Protein AF-A0A2U1S1Q1-F1 (afdb_monomer_lite)

pLDDT: mean 87.3, std 14.51, range [40.16, 97.81]

Sequence (96 aa):
MAEHELRDNPLDLDIGQYVGDFNERIIGAYAAGTGEQSLPADVGVARSLIPPGTGALRDFSYIAPEIPQFDRNRCVGCMSCVTECPDTAILGKAIP

Foldseek 3Di:
DDDPDPPPPLPDDPPVVVQVCCLCPQVVCVVVVNNVPPPDPDSCVVVVDDDPPSCVSDDPVVVDPDDDDDDPVPDPPPCPVCVVDPSSPDDDDDDD

Radius of gyration: 20.29 Å; chains: 1; bounding box: 40×25×66 Å

Secondary structure (DSSP, 8-state):
--SSSS---TT---HHHHHHHIIIIIHHHHHTT-HHHH----HHHHHT---TTGGGG---GGG-S------TTT--S--HHHHT-TTS-S------

Structure (mmCIF, N/CA/C/O backbone):
data_AF-A0A2U1S1Q1-F1
#
_entry.id   AF-A0A2U1S1Q1-F1
#
loop_
_atom_site.group_PDB
_atom_site.id
_atom_site.type_symbol
_atom_site.label_atom_id
_atom_site.label_alt_id
_atom_site.label_comp_id
_atom_site.label_asym_id
_atom_site.label_entity_id
_atom_site.label_seq_id
_atom_site.pdbx_PDB_ins_code
_atom_site.Cartn_x
_atom_site.Cartn_y
_atom_site.Cartn_z
_atom_site.occupancy
_atom_site.B_iso_or_equiv
_atom_site.auth_seq_id
_atom_site.auth_comp_id
_atom_site.auth_asym_id
_atom_site.auth_atom_id
_atom_site.pdbx_PDB_model_num
ATOM 1 N N . MET A 1 1 ? 13.032 -11.796 -39.893 1.00 41.06 1 MET A N 1
ATOM 2 C CA . MET A 1 1 ? 12.872 -10.434 -40.454 1.00 41.06 1 MET A CA 1
ATOM 3 C C . MET A 1 1 ? 11.428 -10.381 -40.917 1.00 41.06 1 MET A C 1
ATOM 5 O O . MET A 1 1 ? 11.092 -11.233 -41.726 1.00 41.06 1 MET A O 1
ATOM 9 N N . ALA A 1 2 ? 10.589 -9.509 -40.351 1.00 45.31 2 ALA A N 1
ATOM 10 C CA . ALA A 1 2 ? 9.234 -9.833 -39.856 1.00 45.31 2 ALA A CA 1
ATOM 11 C C . ALA A 1 2 ? 9.392 -10.671 -38.578 1.00 45.31 2 ALA A C 1
ATOM 13 O O . ALA A 1 2 ? 10.125 -11.655 -38.613 1.00 45.31 2 ALA A O 1
ATOM 14 N N . GLU A 1 3 ? 8.968 -10.248 -37.381 1.00 40.16 3 GLU A N 1
ATOM 15 C CA . GLU A 1 3 ? 7.576 -9.947 -36.994 1.00 40.16 3 GLU A CA 1
ATOM 16 C C . GLU A 1 3 ? 7.479 -8.865 -35.876 1.00 40.16 3 GLU A C 1
ATOM 18 O O . GLU A 1 3 ? 6.436 -8.701 -35.251 1.00 40.16 3 GLU A O 1
ATOM 23 N N . HIS A 1 4 ? 8.561 -8.124 -35.594 1.00 45.34 4 HIS A N 1
ATOM 24 C CA . HIS A 1 4 ? 8.668 -7.181 -34.462 1.00 45.34 4 HIS A CA 1
ATOM 25 C C . HIS A 1 4 ? 8.480 -5.707 -34.875 1.00 45.34 4 HIS A C 1
ATOM 27 O O . HIS A 1 4 ? 9.264 -4.853 -34.493 1.00 45.34 4 HIS A O 1
ATOM 33 N N . GLU A 1 5 ? 7.494 -5.392 -35.714 1.00 40.56 5 GLU A N 1
ATOM 34 C CA . GLU A 1 5 ? 7.259 -4.003 -36.174 1.00 40.56 5 GLU A CA 1
ATOM 35 C C . GLU A 1 5 ? 5.787 -3.565 -36.053 1.00 40.56 5 GLU A C 1
ATOM 37 O O . GLU A 1 5 ? 5.341 -2.644 -36.727 1.00 40.56 5 GLU A O 1
ATOM 42 N N . LEU A 1 6 ? 5.001 -4.209 -35.180 1.00 48.31 6 LEU A N 1
ATOM 43 C CA . LEU A 1 6 ? 3.557 -3.942 -35.045 1.00 48.31 6 LEU A CA 1
ATOM 44 C C . LEU A 1 6 ? 3.072 -3.747 -33.595 1.00 48.31 6 LEU A C 1
ATOM 46 O O . LEU A 1 6 ? 1.933 -4.078 -33.278 1.00 48.31 6 LEU A O 1
ATOM 50 N N . ARG A 1 7 ? 3.902 -3.180 -32.707 1.00 49.78 7 ARG A N 1
ATOM 51 C CA . ARG A 1 7 ? 3.456 -2.730 -31.366 1.00 49.78 7 ARG A CA 1
ATOM 52 C C . ARG A 1 7 ? 3.846 -1.296 -30.985 1.00 49.78 7 ARG A C 1
ATOM 54 O O . ARG A 1 7 ? 3.487 -0.848 -29.905 1.00 49.78 7 ARG A O 1
ATOM 61 N N . ASP A 1 8 ? 4.495 -0.542 -31.868 1.00 54.31 8 ASP A N 1
ATOM 62 C CA . ASP A 1 8 ? 5.016 0.791 -31.534 1.00 54.31 8 ASP A CA 1
ATOM 63 C C . ASP A 1 8 ? 4.024 1.918 -31.846 1.00 54.31 8 ASP A C 1
ATOM 65 O O . ASP A 1 8 ? 4.365 2.920 -32.477 1.00 54.31 8 ASP A O 1
ATOM 69 N N . ASN A 1 9 ? 2.775 1.790 -31.388 1.00 59.66 9 ASN A N 1
ATOM 70 C CA . ASN A 1 9 ? 2.012 2.997 -31.106 1.00 59.66 9 ASN A CA 1
ATOM 71 C C . ASN A 1 9 ? 2.390 3.431 -29.685 1.00 59.66 9 ASN A C 1
ATOM 73 O O . ASN A 1 9 ? 2.004 2.753 -28.735 1.00 59.66 9 ASN A O 1
ATOM 77 N N . PRO A 1 10 ? 3.081 4.568 -29.489 1.00 55.69 10 PRO A N 1
ATOM 78 C CA . PRO A 1 10 ? 3.384 5.069 -28.153 1.00 55.69 10 PRO A CA 1
ATOM 79 C C . PRO A 1 10 ? 2.129 5.285 -27.285 1.00 55.69 10 PRO A C 1
ATOM 81 O O . PRO A 1 10 ? 2.262 5.485 -26.079 1.00 55.69 10 PRO A O 1
ATOM 84 N N . LEU A 1 11 ? 0.925 5.270 -27.858 1.00 64.69 11 LEU A N 1
ATOM 85 C CA . LEU A 1 11 ? -0.343 5.400 -27.143 1.00 64.69 11 LEU A CA 1
ATOM 86 C C . LEU A 1 11 ? -0.962 4.063 -26.701 1.00 64.69 11 LEU A C 1
ATOM 88 O O . LEU A 1 11 ? -1.926 4.097 -25.941 1.00 64.69 11 LEU A O 1
ATOM 92 N N . ASP A 1 12 ? -0.441 2.916 -27.145 1.00 73.00 12 ASP A N 1
ATOM 93 C CA . ASP A 1 12 ? -1.004 1.600 -26.821 1.00 73.00 12 ASP A CA 1
ATOM 94 C C . ASP A 1 12 ? -0.238 0.973 -25.646 1.00 73.00 12 ASP A C 1
ATOM 96 O O . ASP A 1 12 ? 0.788 0.313 -25.804 1.00 73.00 12 ASP A O 1
ATOM 100 N N . LEU A 1 13 ? -0.691 1.286 -24.429 1.00 76.19 13 LEU A N 1
ATOM 101 C CA . LEU A 1 13 ? -0.107 0.791 -23.184 1.00 76.19 13 LEU A CA 1
ATOM 102 C C . LEU A 1 13 ? -0.916 -0.407 -22.677 1.00 76.19 13 LEU A C 1
ATOM 104 O O . LEU A 1 13 ? -2.038 -0.236 -22.197 1.00 76.19 13 LEU A O 1
ATOM 108 N N . ASP A 1 14 ? -0.324 -1.602 -22.695 1.00 88.19 14 ASP A N 1
ATOM 109 C CA . ASP A 1 14 ? -0.857 -2.725 -21.922 1.00 88.19 14 ASP A CA 1
ATOM 110 C C . ASP A 1 14 ? -0.663 -2.432 -20.429 1.00 88.19 14 ASP A C 1
ATOM 112 O O . ASP A 1 14 ? 0.438 -2.535 -19.882 1.00 88.19 14 ASP A O 1
ATOM 116 N N . ILE A 1 15 ? -1.753 -2.035 -19.771 1.00 87.69 15 ILE A N 1
ATOM 117 C CA . ILE A 1 15 ? -1.753 -1.648 -18.358 1.00 87.69 15 ILE A CA 1
ATOM 118 C C . ILE A 1 15 ? -1.304 -2.815 -17.475 1.00 87.69 15 ILE A C 1
ATOM 120 O O . ILE A 1 15 ? -0.539 -2.602 -16.538 1.00 87.69 15 ILE A O 1
ATOM 124 N N . GLY A 1 16 ? -1.757 -4.040 -17.752 1.00 90.75 16 GLY A N 1
ATOM 125 C CA . GLY A 1 16 ? -1.438 -5.201 -16.922 1.00 90.75 16 GLY A CA 1
ATOM 126 C C . GLY A 1 16 ? 0.041 -5.558 -17.011 1.00 90.75 16 GLY A C 1
ATOM 127 O O . GLY A 1 16 ? 0.700 -5.730 -15.983 1.00 90.75 16 GLY A O 1
ATOM 128 N N . GLN A 1 17 ? 0.573 -5.592 -18.235 1.00 91.00 17 GLN A N 1
ATOM 129 C CA . GLN A 1 17 ? 1.996 -5.824 -18.471 1.00 91.00 17 GLN A CA 1
ATOM 130 C C . GLN A 1 17 ? 2.854 -4.716 -17.847 1.00 91.00 17 GLN A C 1
ATOM 132 O O . GLN A 1 17 ? 3.841 -5.016 -17.177 1.00 91.00 17 GLN A O 1
ATOM 137 N N . TYR A 1 18 ? 2.469 -3.449 -18.023 1.00 90.88 18 TYR A N 1
ATOM 138 C CA . TYR A 1 18 ? 3.212 -2.312 -17.483 1.00 90.88 18 TYR A CA 1
ATOM 139 C C . TYR A 1 18 ? 3.239 -2.302 -15.952 1.00 90.88 18 TYR A C 1
ATOM 141 O O . TYR A 1 18 ? 4.290 -2.085 -15.358 1.00 90.88 18 TYR A O 1
ATOM 149 N N . VAL A 1 19 ? 2.103 -2.569 -15.299 1.00 93.25 19 VAL A N 1
ATOM 150 C CA . VAL A 1 19 ? 2.027 -2.667 -13.832 1.00 93.25 19 VAL A CA 1
ATOM 151 C C . VAL A 1 19 ? 2.927 -3.793 -13.320 1.00 93.25 19 VAL A C 1
ATOM 153 O O . VAL A 1 19 ? 3.639 -3.596 -12.337 1.00 93.25 19 VAL A O 1
ATOM 156 N N . GLY A 1 20 ? 2.915 -4.954 -13.983 1.00 94.31 20 GLY A N 1
ATOM 157 C CA . GLY A 1 20 ? 3.775 -6.086 -13.634 1.00 94.31 20 GLY A CA 1
ATOM 158 C C . GLY A 1 20 ? 5.261 -5.742 -13.735 1.00 94.31 20 GLY A C 1
ATOM 159 O O . GLY A 1 20 ? 5.987 -5.884 -12.752 1.00 94.31 20 GLY A O 1
ATOM 160 N N . ASP A 1 21 ? 5.688 -5.215 -14.885 1.00 93.44 21 ASP A N 1
ATOM 161 C CA . ASP A 1 21 ? 7.072 -4.781 -15.111 1.00 93.44 21 ASP A CA 1
ATOM 162 C C . ASP A 1 21 ? 7.503 -3.689 -14.119 1.00 93.44 21 ASP A C 1
ATOM 164 O O . ASP A 1 21 ? 8.567 -3.794 -13.512 1.00 93.44 21 ASP A O 1
ATOM 168 N N . PHE A 1 22 ? 6.666 -2.675 -13.878 1.00 94.38 22 PHE A N 1
ATOM 169 C CA . PHE A 1 22 ? 6.972 -1.613 -12.918 1.00 94.38 22 PHE A CA 1
ATOM 170 C C . PHE A 1 22 ? 7.188 -2.174 -11.505 1.00 94.38 22 PHE A C 1
ATOM 172 O O . PHE A 1 22 ? 8.150 -1.814 -10.821 1.00 94.38 22 PHE A O 1
ATOM 179 N N . ASN A 1 23 ? 6.304 -3.069 -11.064 1.00 95.62 23 ASN A N 1
ATOM 180 C CA . ASN A 1 23 ? 6.364 -3.659 -9.731 1.00 95.62 23 ASN A CA 1
ATOM 181 C C . ASN A 1 23 ? 7.596 -4.547 -9.527 1.00 95.62 23 ASN A C 1
ATOM 183 O O . ASN A 1 23 ? 8.162 -4.556 -8.438 1.00 95.62 23 ASN A O 1
ATOM 187 N N . GLU A 1 24 ? 8.019 -5.286 -10.548 1.00 95.44 24 GLU A N 1
ATOM 188 C CA . GLU A 1 24 ? 9.171 -6.180 -10.440 1.00 95.44 24 GLU A CA 1
ATOM 189 C C . GLU A 1 24 ? 10.491 -5.437 -10.672 1.00 95.44 24 GLU A C 1
ATOM 191 O O . GLU A 1 24 ? 11.370 -5.428 -9.809 1.00 95.44 24 GLU A O 1
ATOM 196 N N . ARG A 1 25 ? 10.623 -4.765 -11.818 1.00 94.94 25 ARG A N 1
ATOM 197 C CA . ARG A 1 25 ? 11.878 -4.149 -12.259 1.00 94.94 25 ARG A CA 1
ATOM 198 C C . ARG A 1 25 ? 12.169 -2.847 -11.525 1.00 94.94 25 ARG A C 1
ATOM 200 O O . ARG A 1 25 ? 13.269 -2.679 -11.003 1.00 94.94 25 ARG A O 1
ATOM 207 N N . ILE A 1 26 ? 11.207 -1.921 -11.485 1.00 95.00 26 ILE A N 1
ATOM 208 C CA . ILE A 1 26 ? 11.435 -0.575 -10.934 1.00 95.00 26 ILE A CA 1
ATOM 209 C C . ILE A 1 26 ? 11.476 -0.627 -9.407 1.00 95.00 26 ILE A C 1
ATOM 211 O O . ILE A 1 26 ? 12.473 -0.225 -8.806 1.00 95.00 26 ILE A O 1
ATOM 215 N N . ILE A 1 27 ? 10.427 -1.150 -8.762 1.00 95.44 27 ILE A N 1
ATOM 216 C CA . ILE A 1 27 ? 10.384 -1.223 -7.290 1.00 95.44 27 ILE A CA 1
ATOM 217 C C . ILE A 1 27 ? 11.482 -2.148 -6.759 1.00 95.44 27 ILE A C 1
ATOM 219 O O . ILE A 1 27 ? 12.145 -1.786 -5.787 1.00 95.44 27 ILE A O 1
ATOM 223 N N . GLY A 1 28 ? 11.731 -3.287 -7.415 1.00 95.06 28 GLY A N 1
ATOM 224 C CA . GLY A 1 28 ? 12.799 -4.211 -7.033 1.00 95.06 28 GLY A CA 1
ATOM 225 C C . GLY A 1 28 ? 14.186 -3.562 -7.046 1.00 95.06 28 GLY A C 1
ATOM 226 O O . GLY A 1 28 ? 14.933 -3.702 -6.079 1.00 95.06 28 GLY A O 1
ATOM 227 N N . ALA A 1 29 ? 14.516 -2.785 -8.084 1.00 95.75 29 ALA A N 1
ATOM 228 C CA . ALA A 1 29 ? 15.804 -2.092 -8.162 1.00 95.75 29 ALA A CA 1
ATOM 229 C C . ALA A 1 29 ? 15.966 -1.012 -7.077 1.00 95.75 29 ALA A C 1
ATOM 231 O O . ALA A 1 29 ? 17.040 -0.889 -6.484 1.00 95.75 29 ALA A O 1
ATOM 232 N N . TYR A 1 30 ? 14.908 -0.258 -6.757 1.00 93.56 30 TYR A N 1
ATOM 233 C CA . TYR A 1 30 ? 14.949 0.700 -5.645 1.00 93.56 30 TYR A CA 1
ATOM 234 C C . TYR A 1 30 ? 15.066 0.010 -4.283 1.00 93.56 30 TYR A C 1
ATOM 236 O O . TYR A 1 30 ? 15.833 0.470 -3.440 1.00 93.56 30 TYR A O 1
ATOM 244 N N . ALA A 1 31 ? 14.360 -1.103 -4.073 1.00 93.00 31 ALA A N 1
ATOM 245 C CA . ALA A 1 31 ? 14.467 -1.893 -2.848 1.00 93.00 31 ALA A CA 1
ATOM 246 C C . ALA A 1 31 ? 15.876 -2.488 -2.664 1.00 93.00 31 ALA A C 1
ATOM 248 O O . ALA A 1 31 ? 16.377 -2.546 -1.544 1.00 93.00 31 ALA A O 1
ATOM 249 N N . ALA A 1 32 ? 16.534 -2.878 -3.759 1.00 94.25 32 ALA A N 1
ATOM 250 C CA . ALA A 1 32 ? 17.912 -3.366 -3.759 1.00 94.25 32 ALA A CA 1
ATOM 251 C C . ALA A 1 32 ? 18.975 -2.251 -3.677 1.00 94.25 32 ALA A C 1
ATOM 253 O O . ALA A 1 32 ? 20.158 -2.555 -3.532 1.00 94.25 32 ALA A O 1
ATOM 254 N N . GLY A 1 33 ? 18.583 -0.976 -3.788 1.00 94.12 33 GLY A N 1
ATOM 255 C CA . GLY A 1 33 ? 19.518 0.152 -3.821 1.00 94.12 33 GLY A CA 1
ATOM 256 C C . GLY A 1 33 ? 20.387 0.202 -5.083 1.00 94.12 33 GLY A C 1
ATOM 257 O O . GLY A 1 33 ? 21.515 0.675 -5.021 1.00 94.12 33 GLY A O 1
ATOM 258 N N . THR A 1 34 ? 19.895 -0.325 -6.209 1.00 96.88 34 THR A N 1
ATOM 259 C CA . THR A 1 34 ? 20.612 -0.362 -7.499 1.00 96.88 34 THR A CA 1
ATOM 260 C C . THR A 1 34 ? 19.916 0.451 -8.591 1.00 96.88 34 THR A C 1
ATOM 262 O O . THR A 1 34 ? 20.338 0.414 -9.751 1.00 96.88 34 THR A O 1
ATOM 265 N N . GLY A 1 35 ? 18.830 1.154 -8.260 1.00 94.31 35 GLY A N 1
ATOM 266 C CA . GLY A 1 35 ? 17.963 1.833 -9.224 1.00 94.31 35 GLY A CA 1
ATOM 267 C C . GLY A 1 35 ? 18.709 2.803 -10.141 1.00 94.31 35 GLY A C 1
ATOM 268 O O . GLY A 1 35 ? 18.520 2.785 -11.351 1.00 94.31 35 GLY A O 1
ATOM 269 N N . GLU A 1 36 ? 19.620 3.592 -9.589 1.00 92.31 36 GLU A N 1
ATOM 270 C CA . GLU A 1 36 ? 20.408 4.592 -10.307 1.00 92.31 36 GLU A CA 1
ATOM 271 C C . GLU A 1 36 ? 21.453 3.997 -11.262 1.00 92.31 36 GLU A C 1
ATOM 273 O O . GLU A 1 36 ? 21.843 4.648 -12.228 1.00 92.31 36 GLU A O 1
ATOM 278 N N . GLN A 1 37 ? 21.901 2.768 -11.005 1.00 94.6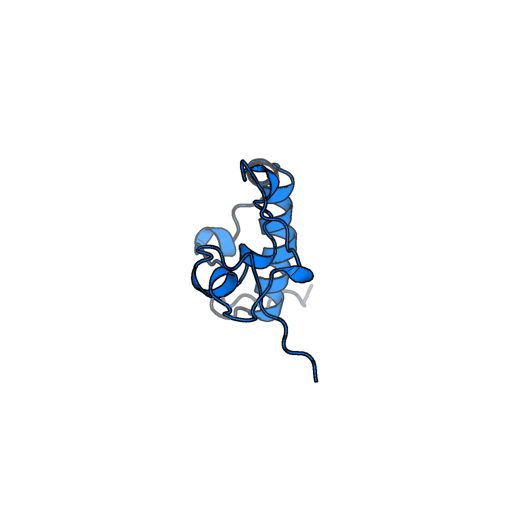2 37 GLN A N 1
ATOM 279 C CA . GLN A 1 37 ? 22.910 2.077 -11.814 1.00 94.62 37 GLN A CA 1
ATOM 280 C C . GLN A 1 37 ? 22.279 1.146 -12.854 1.00 94.62 37 GLN A C 1
ATOM 282 O O . GLN A 1 37 ? 22.856 0.926 -13.917 1.00 94.62 37 GLN A O 1
ATOM 287 N N . SER A 1 38 ? 21.123 0.562 -12.529 1.00 93.50 38 SER A N 1
ATOM 288 C CA . SER A 1 38 ? 20.533 -0.547 -13.285 1.00 93.50 38 SER A CA 1
ATOM 289 C C . SER A 1 38 ? 19.311 -0.168 -14.120 1.00 93.50 38 SER A C 1
ATOM 291 O O . SER A 1 38 ? 19.021 -0.864 -15.095 1.00 93.50 38 SER A O 1
ATOM 293 N N . LEU A 1 39 ? 18.593 0.911 -13.782 1.00 94.62 39 LEU A N 1
ATOM 294 C CA . LEU A 1 39 ? 17.382 1.287 -14.511 1.00 94.62 39 LEU A CA 1
ATOM 295 C C . LEU A 1 39 ? 17.708 2.144 -15.746 1.00 94.62 39 LEU A C 1
ATOM 297 O O . LEU A 1 39 ? 18.397 3.159 -15.628 1.00 94.62 39 LEU A O 1
ATOM 301 N N . PRO A 1 40 ? 17.204 1.774 -16.939 1.00 91.56 40 PRO A N 1
ATOM 302 C CA . PRO A 1 40 ? 17.426 2.542 -18.156 1.00 91.56 40 PRO A CA 1
ATOM 303 C C . PRO A 1 40 ? 16.537 3.791 -18.216 1.00 91.56 40 PRO A C 1
ATOM 305 O O . PRO A 1 40 ? 15.458 3.848 -17.627 1.00 91.56 40 PRO A O 1
ATOM 308 N N . ALA A 1 41 ? 16.948 4.766 -19.027 1.00 90.06 41 ALA A N 1
ATOM 309 C CA . ALA A 1 41 ? 16.069 5.845 -19.467 1.00 90.06 41 ALA A CA 1
ATOM 310 C C . ALA A 1 41 ? 15.088 5.309 -20.529 1.00 90.06 41 ALA A C 1
ATOM 312 O O . ALA A 1 41 ? 15.383 5.331 -21.724 1.00 90.06 41 ALA A O 1
ATOM 313 N N . ASP A 1 42 ? 13.948 4.779 -20.085 1.00 86.06 42 ASP A N 1
ATOM 314 C CA . ASP A 1 42 ? 12.916 4.184 -20.940 1.00 86.06 42 ASP A CA 1
ATOM 315 C C . ASP A 1 42 ? 11.682 5.093 -21.123 1.00 86.06 42 ASP A C 1
ATOM 317 O O . ASP A 1 42 ? 11.586 6.199 -20.581 1.00 86.06 42 ASP A O 1
ATOM 321 N N . VAL A 1 43 ? 10.713 4.630 -21.918 1.00 82.44 43 VAL A N 1
ATOM 322 C CA . VAL A 1 43 ? 9.458 5.357 -22.179 1.00 82.44 43 VAL A CA 1
ATOM 323 C C . VAL A 1 43 ? 8.592 5.544 -20.928 1.00 82.44 43 VAL A C 1
ATOM 325 O O . VAL A 1 43 ? 7.801 6.487 -20.880 1.00 82.44 43 VAL A O 1
ATOM 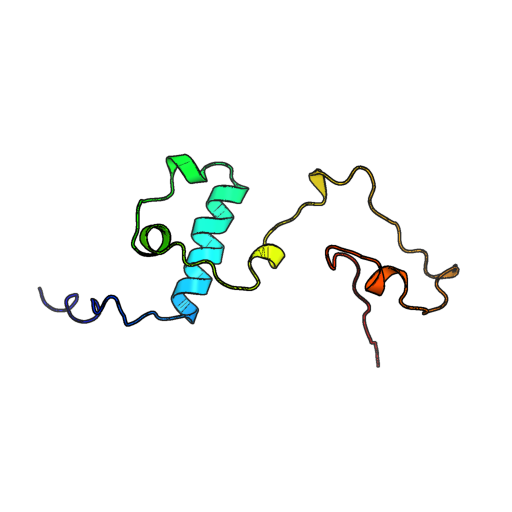328 N N . GLY A 1 44 ? 8.727 4.673 -19.924 1.00 83.19 44 GLY A N 1
ATOM 329 C CA . GLY A 1 44 ? 8.018 4.781 -18.652 1.00 83.19 44 GLY A CA 1
ATOM 330 C C . GLY A 1 44 ? 8.571 5.934 -17.821 1.00 83.19 44 GLY A C 1
ATOM 331 O O . GLY A 1 44 ? 7.809 6.809 -17.401 1.00 83.19 44 GLY A O 1
ATOM 332 N N . VAL A 1 45 ? 9.899 5.987 -17.677 1.00 86.50 45 VAL A N 1
ATOM 333 C CA . VAL A 1 45 ? 10.620 7.091 -17.022 1.00 86.50 45 VAL A CA 1
ATOM 334 C C . VAL A 1 45 ? 10.368 8.412 -17.749 1.00 86.50 45 VAL A C 1
ATOM 336 O O . VAL A 1 45 ? 10.060 9.411 -17.105 1.00 86.50 45 VAL A O 1
ATOM 339 N N . ALA A 1 46 ? 10.412 8.421 -19.086 1.00 88.75 46 ALA A N 1
ATOM 340 C CA . ALA A 1 46 ? 10.181 9.625 -19.889 1.00 88.75 46 ALA A CA 1
ATOM 341 C C . ALA A 1 46 ? 8.790 10.256 -19.686 1.00 88.75 46 ALA A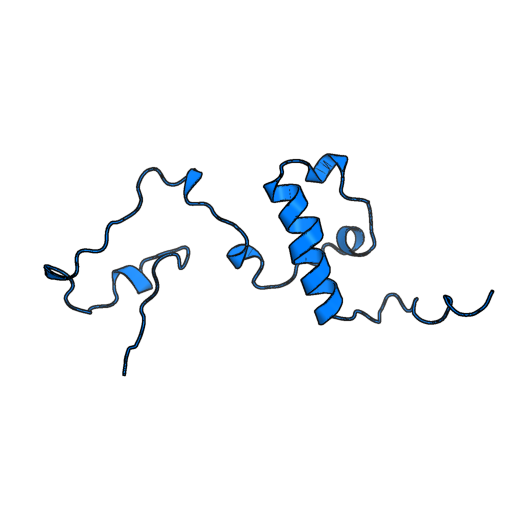 C 1
ATOM 343 O O . ALA A 1 46 ? 8.608 11.445 -19.944 1.00 88.75 46 ALA A O 1
ATOM 344 N N . ARG A 1 47 ? 7.801 9.472 -19.241 1.00 86.56 47 ARG A N 1
ATOM 345 C CA . ARG A 1 47 ? 6.424 9.932 -18.997 1.00 86.56 47 ARG A CA 1
ATOM 346 C C . ARG A 1 47 ? 6.092 10.124 -17.525 1.00 86.56 47 ARG A C 1
ATOM 348 O O . ARG A 1 47 ? 4.998 10.596 -17.225 1.00 86.56 47 ARG A O 1
ATOM 355 N N . SER A 1 48 ? 6.990 9.734 -16.623 1.00 88.69 48 SER A N 1
ATOM 356 C CA . SER A 1 48 ? 6.736 9.716 -15.180 1.00 88.69 48 SER A CA 1
ATOM 357 C C . SER A 1 48 ? 5.455 8.955 -14.811 1.00 88.69 48 SER A C 1
ATOM 359 O O . SER A 1 48 ? 4.710 9.369 -13.921 1.00 88.69 48 SER A O 1
ATOM 361 N N . LEU A 1 49 ? 5.166 7.855 -15.516 1.00 87.31 49 LEU A N 1
ATOM 362 C CA . LEU A 1 49 ? 4.012 7.014 -15.207 1.00 87.31 49 LEU A CA 1
ATOM 363 C C . LEU A 1 49 ? 4.323 6.164 -13.973 1.00 87.31 49 LEU A C 1
ATOM 365 O O . LEU A 1 49 ? 5.329 5.463 -13.924 1.00 87.31 49 LEU A O 1
ATOM 369 N N . ILE A 1 50 ? 3.452 6.238 -12.969 1.00 92.19 50 ILE A N 1
ATOM 370 C CA . ILE A 1 50 ? 3.555 5.446 -11.743 1.00 92.19 50 ILE A CA 1
ATOM 371 C C . ILE A 1 50 ? 2.209 4.750 -11.537 1.00 92.19 50 ILE A C 1
ATOM 373 O O . ILE A 1 50 ? 1.191 5.436 -11.393 1.00 92.19 50 ILE A O 1
ATOM 377 N N . PRO A 1 51 ? 2.169 3.409 -11.524 1.00 92.56 51 PRO A N 1
ATOM 378 C CA . PRO A 1 51 ? 0.948 2.680 -11.227 1.00 92.56 51 PRO A CA 1
ATOM 379 C C . PRO A 1 51 ? 0.390 2.989 -9.828 1.00 92.56 51 PRO A C 1
ATOM 381 O O . PRO A 1 51 ? 1.156 3.221 -8.885 1.00 92.56 51 PRO A O 1
ATOM 384 N N . PRO A 1 52 ? -0.940 2.945 -9.645 1.00 92.62 52 PRO A N 1
ATOM 385 C CA . PRO A 1 52 ? -1.533 2.997 -8.314 1.00 92.62 52 PRO A CA 1
ATOM 386 C C . PRO A 1 52 ? -1.170 1.742 -7.503 1.00 92.62 52 PRO A C 1
ATOM 388 O O . PRO A 1 52 ? -0.896 0.680 -8.057 1.00 92.62 52 PRO A O 1
ATOM 391 N N . GLY A 1 53 ? -1.201 1.848 -6.172 1.00 92.38 53 GLY A N 1
ATOM 392 C CA . GLY A 1 53 ? -1.031 0.697 -5.272 1.00 92.38 53 GLY A CA 1
ATOM 393 C C . GLY A 1 53 ? 0.409 0.205 -5.081 1.00 92.38 53 GLY A C 1
ATOM 394 O O . GLY A 1 53 ? 0.629 -0.726 -4.312 1.00 92.38 53 GLY A O 1
ATOM 395 N N . THR A 1 54 ? 1.402 0.853 -5.692 1.00 93.69 54 THR A N 1
ATOM 396 C CA . THR A 1 54 ? 2.834 0.511 -5.552 1.00 93.69 54 THR A CA 1
ATOM 397 C C . THR A 1 54 ? 3.345 0.571 -4.107 1.00 93.69 54 THR A C 1
ATOM 399 O O . THR A 1 54 ? 4.317 -0.101 -3.768 1.00 93.69 54 THR A O 1
ATOM 402 N N . GLY A 1 55 ? 2.665 1.312 -3.222 1.00 92.38 55 GLY A N 1
ATOM 403 C CA . GLY A 1 55 ? 2.949 1.337 -1.783 1.00 92.38 55 GLY A CA 1
ATOM 404 C C . GLY A 1 55 ? 2.835 -0.030 -1.098 1.00 92.38 55 GLY A C 1
ATOM 405 O O . GLY A 1 55 ? 3.547 -0.267 -0.131 1.00 92.38 55 GLY A O 1
ATOM 406 N N . ALA A 1 56 ? 2.030 -0.957 -1.630 1.00 92.19 56 ALA A N 1
ATOM 407 C CA . ALA A 1 56 ? 1.884 -2.307 -1.077 1.00 92.19 56 ALA A CA 1
ATOM 408 C C . ALA A 1 56 ? 3.161 -3.163 -1.180 1.00 92.19 56 ALA A C 1
ATOM 410 O O . ALA A 1 56 ? 3.283 -4.167 -0.484 1.00 92.19 56 ALA A O 1
ATOM 411 N N . LEU A 1 57 ? 4.101 -2.782 -2.050 1.00 93.88 57 LEU A N 1
ATOM 412 C CA . LEU A 1 57 ? 5.372 -3.483 -2.265 1.00 93.88 57 LEU A CA 1
ATOM 413 C C . LEU A 1 57 ? 6.536 -2.840 -1.502 1.00 93.88 57 LEU A C 1
ATOM 415 O O . LEU A 1 57 ? 7.693 -3.199 -1.710 1.00 93.88 57 LEU A O 1
ATOM 419 N N . ARG A 1 58 ? 6.244 -1.862 -0.642 1.00 90.69 58 ARG A N 1
ATOM 420 C CA . ARG A 1 58 ? 7.237 -1.111 0.123 1.00 90.69 58 ARG A CA 1
ATOM 421 C C . ARG A 1 58 ? 7.019 -1.382 1.600 1.00 90.69 58 ARG A C 1
ATOM 423 O O . ARG A 1 58 ? 5.911 -1.229 2.103 1.00 90.69 58 ARG A O 1
ATOM 430 N N . ASP A 1 59 ? 8.089 -1.744 2.290 1.00 90.12 59 ASP A N 1
ATOM 431 C CA . ASP A 1 59 ? 8.083 -1.915 3.737 1.00 90.12 59 ASP A CA 1
ATOM 432 C C . ASP A 1 59 ? 8.847 -0.761 4.383 1.00 90.12 59 ASP A C 1
ATOM 434 O O . ASP A 1 59 ? 10.023 -0.576 4.096 1.00 90.12 59 ASP A O 1
ATOM 438 N N . PHE A 1 60 ? 8.183 0.013 5.241 1.00 88.25 60 PHE A N 1
ATOM 439 C CA . PHE A 1 60 ? 8.792 1.091 6.028 1.00 88.25 60 PHE A CA 1
ATOM 440 C C . PHE A 1 60 ? 8.962 0.719 7.507 1.00 88.25 60 PHE A C 1
ATOM 442 O O . PHE A 1 60 ? 9.321 1.566 8.323 1.00 88.25 60 PHE A O 1
ATOM 449 N N . SER A 1 61 ? 8.736 -0.538 7.890 1.00 90.94 61 SER A N 1
ATOM 450 C CA . SER A 1 61 ? 8.895 -0.982 9.279 1.00 90.94 61 SER A CA 1
ATOM 451 C C . SER A 1 61 ? 10.305 -0.722 9.822 1.00 90.94 61 SER A C 1
ATOM 453 O O . SER A 1 61 ? 10.463 -0.411 10.999 1.00 90.94 61 SER A O 1
ATOM 455 N N . TYR A 1 62 ? 11.324 -0.746 8.958 1.00 90.31 62 TYR A N 1
ATOM 456 C CA . TYR A 1 62 ? 12.721 -0.507 9.324 1.00 90.31 62 TYR A CA 1
ATOM 457 C C . TYR A 1 62 ? 13.038 0.938 9.754 1.00 90.31 62 TYR A C 1
ATOM 459 O O . TYR A 1 62 ? 14.090 1.165 10.350 1.00 90.31 62 TYR A O 1
ATOM 467 N N . ILE A 1 63 ? 12.168 1.914 9.455 1.00 92.12 63 ILE A N 1
ATOM 468 C CA . ILE A 1 63 ? 12.313 3.309 9.921 1.00 92.12 63 ILE A CA 1
ATOM 469 C C . ILE A 1 63 ? 11.414 3.641 11.115 1.00 92.12 63 ILE A C 1
ATOM 471 O O . ILE A 1 63 ? 11.545 4.724 11.686 1.00 92.12 63 ILE A O 1
ATOM 475 N N . ALA A 1 64 ? 10.496 2.750 11.491 1.00 92.50 64 ALA A N 1
ATOM 476 C CA . ALA A 1 64 ? 9.595 2.982 12.609 1.00 92.50 64 ALA A CA 1
ATOM 477 C C . ALA A 1 64 ? 10.368 2.871 13.941 1.00 92.50 64 ALA A C 1
ATOM 479 O O . ALA A 1 64 ? 10.986 1.835 14.191 1.00 92.50 64 ALA A O 1
ATOM 480 N N . PRO A 1 65 ? 10.331 3.891 14.825 1.00 93.56 65 PRO A N 1
ATOM 481 C CA . PRO A 1 65 ? 10.990 3.811 16.132 1.00 93.56 65 PRO A CA 1
ATOM 482 C C . PRO A 1 65 ? 10.423 2.686 17.005 1.00 93.56 65 PRO A C 1
ATOM 484 O O . PRO A 1 65 ? 11.150 2.043 17.759 1.00 93.56 65 PRO A O 1
ATOM 487 N N . GLU A 1 66 ? 9.115 2.455 16.888 1.00 94.44 66 GLU A N 1
ATOM 488 C CA . GLU A 1 66 ? 8.387 1.389 17.560 1.00 94.44 66 GLU A CA 1
ATOM 489 C C . GLU A 1 66 ? 7.256 0.862 16.669 1.00 94.44 66 GLU A C 1
ATOM 491 O O . GLU A 1 66 ? 6.691 1.595 15.855 1.00 94.44 66 GLU A O 1
ATOM 496 N N . ILE A 1 67 ? 6.918 -0.419 16.839 1.00 94.56 67 ILE A N 1
ATOM 497 C CA . ILE A 1 67 ? 5.783 -1.067 16.173 1.00 94.56 67 ILE A CA 1
ATOM 498 C C . ILE A 1 67 ? 4.759 -1.462 17.245 1.00 94.56 67 ILE A C 1
ATOM 500 O O . ILE A 1 67 ? 5.127 -2.156 18.201 1.00 94.56 67 ILE A O 1
ATOM 504 N N . PRO A 1 68 ? 3.478 -1.062 17.117 1.00 94.31 68 PRO A N 1
ATOM 505 C CA . PRO A 1 68 ? 2.462 -1.389 18.109 1.00 94.31 68 PRO A CA 1
ATOM 506 C C . PRO A 1 68 ? 2.221 -2.901 18.188 1.00 94.31 68 PRO A C 1
ATOM 508 O O . PRO A 1 68 ? 2.122 -3.590 17.173 1.00 94.31 68 PRO A O 1
ATOM 511 N N . GLN A 1 69 ? 2.068 -3.417 19.409 1.00 95.31 69 GLN A N 1
ATOM 512 C CA . GLN A 1 69 ? 1.715 -4.816 19.650 1.00 95.31 69 GLN A CA 1
ATOM 513 C C . GLN A 1 69 ? 0.213 -4.969 19.894 1.00 95.31 69 GLN A C 1
ATOM 515 O O . GLN A 1 69 ? -0.381 -4.257 20.705 1.00 95.31 69 GLN A O 1
ATOM 520 N N . PHE A 1 70 ? -0.408 -5.926 19.206 1.00 95.56 70 PHE A N 1
ATOM 521 C CA . PHE A 1 70 ? -1.829 -6.215 19.367 1.00 95.56 70 PHE A CA 1
ATOM 522 C C . PHE A 1 70 ? -2.087 -7.118 20.583 1.00 95.56 70 PHE A C 1
ATOM 524 O O . PHE A 1 70 ? -1.709 -8.289 20.581 1.00 95.56 70 PHE A O 1
ATOM 531 N N . ASP A 1 71 ? -2.791 -6.597 21.593 1.00 96.44 71 ASP A N 1
ATOM 532 C CA . ASP A 1 71 ? -3.275 -7.372 22.742 1.00 96.44 71 ASP A CA 1
ATOM 533 C C . ASP A 1 71 ? -4.767 -7.705 22.590 1.00 96.44 71 ASP A C 1
ATOM 535 O O . ASP A 1 71 ? -5.652 -6.857 22.749 1.00 96.44 71 ASP A O 1
ATOM 539 N N . ARG A 1 72 ? -5.052 -8.982 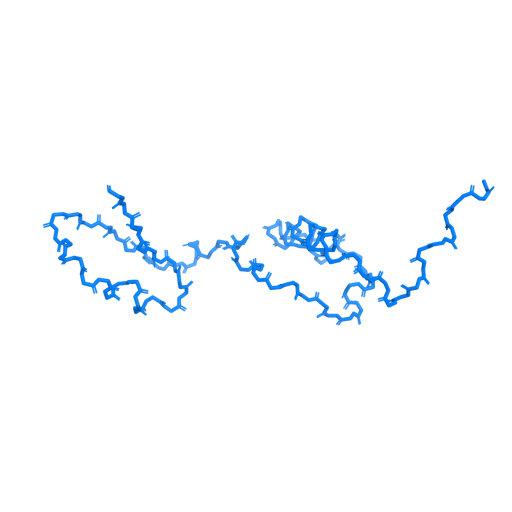22.320 1.00 94.50 72 ARG A N 1
ATOM 540 C CA . ARG A 1 72 ? -6.418 -9.488 22.149 1.00 94.50 72 ARG A CA 1
ATOM 541 C C . ARG A 1 72 ? -7.260 -9.379 23.422 1.00 94.50 72 ARG A C 1
ATOM 543 O O . ARG A 1 72 ? -8.459 -9.152 23.304 1.00 94.50 72 ARG A O 1
ATOM 550 N N . ASN A 1 73 ? -6.668 -9.518 24.608 1.00 97.81 73 ASN A N 1
ATOM 551 C CA . ASN A 1 73 ? -7.412 -9.504 25.874 1.00 97.81 73 ASN A CA 1
ATOM 552 C C . ASN A 1 73 ? -7.885 -8.096 26.256 1.00 97.81 73 ASN A C 1
ATOM 554 O O . ASN A 1 73 ? -8.773 -7.948 27.092 1.00 97.81 73 ASN A O 1
ATOM 558 N N . ARG A 1 74 ? -7.294 -7.062 25.647 1.00 96.88 74 ARG A N 1
ATOM 559 C CA . ARG A 1 74 ? -7.627 -5.650 25.882 1.00 96.88 74 ARG A CA 1
ATOM 560 C C . ARG A 1 74 ? -8.368 -5.000 24.714 1.00 96.88 74 ARG A C 1
ATOM 562 O O . ARG A 1 74 ? -8.837 -3.872 24.844 1.00 96.88 74 ARG A O 1
ATOM 569 N N . CYS A 1 75 ? -8.470 -5.682 23.576 1.00 96.00 75 CYS A N 1
ATOM 570 C CA . CYS A 1 75 ? -9.165 -5.171 22.405 1.00 96.00 75 CYS A CA 1
ATOM 571 C C . CYS A 1 75 ? -10.685 -5.172 22.628 1.00 96.00 75 CYS A C 1
ATOM 573 O O . CYS A 1 75 ? -11.289 -6.221 22.829 1.00 96.00 75 CYS A O 1
ATOM 575 N N . VAL A 1 76 ? -11.313 -3.997 22.528 1.00 96.62 76 VAL A N 1
ATOM 576 C CA . VAL A 1 76 ? -12.775 -3.827 22.659 1.00 96.62 76 VAL A CA 1
ATOM 577 C C . VAL A 1 76 ? -13.504 -3.749 21.311 1.00 96.62 76 VAL A C 1
ATOM 579 O O . VAL A 1 76 ? -14.690 -3.444 21.265 1.00 96.62 76 VAL A O 1
ATOM 582 N N . GLY A 1 77 ? -12.800 -3.978 20.197 1.00 93.88 77 GLY A N 1
ATOM 583 C CA . GLY A 1 77 ? -13.394 -3.964 18.855 1.00 93.88 77 GLY A CA 1
ATOM 584 C C . GLY A 1 77 ? -13.810 -2.582 18.334 1.00 93.88 77 GLY A C 1
ATOM 585 O O . GLY A 1 77 ? -14.610 -2.509 17.409 1.00 93.88 77 GLY A O 1
ATOM 586 N N . CYS A 1 78 ? -13.277 -1.486 18.887 1.00 95.81 78 CYS A N 1
ATOM 587 C CA . CYS A 1 78 ? -13.669 -0.122 18.500 1.00 95.81 78 CYS A CA 1
ATOM 588 C C . CYS A 1 78 ? -13.151 0.342 17.128 1.00 95.81 78 CYS A C 1
ATOM 590 O O . CYS A 1 78 ? -13.587 1.378 16.643 1.00 95.81 78 CYS A O 1
ATOM 592 N N . MET A 1 79 ? -12.197 -0.378 16.527 1.00 95.62 79 MET A N 1
ATOM 593 C CA . MET A 1 79 ? -11.528 -0.025 15.264 1.00 95.62 79 MET A CA 1
ATOM 594 C C . MET A 1 79 ? -10.762 1.311 15.259 1.00 95.62 79 MET A C 1
ATOM 596 O O . MET A 1 79 ? -10.217 1.682 14.225 1.00 95.62 79 MET A O 1
ATOM 600 N N . SER A 1 80 ? -10.611 1.997 16.399 1.00 97.06 80 SER A N 1
ATOM 601 C CA . SER A 1 80 ? -9.882 3.273 16.464 1.00 97.06 80 SER A CA 1
ATOM 602 C C . SER A 1 80 ? -8.435 3.151 15.985 1.00 97.06 80 SER A C 1
ATOM 604 O O . SER A 1 80 ? -7.975 3.991 15.231 1.00 97.06 80 SER A O 1
ATOM 606 N N . CYS A 1 81 ? -7.722 2.074 16.332 1.00 96.50 81 CYS A N 1
ATOM 607 C CA . CYS A 1 81 ? -6.354 1.867 15.843 1.00 96.50 81 CYS A CA 1
ATOM 608 C C . CYS A 1 81 ? -6.260 1.698 14.315 1.00 96.50 81 CYS A C 1
ATOM 610 O O . CYS A 1 81 ? -5.222 2.010 13.744 1.00 96.50 81 CYS A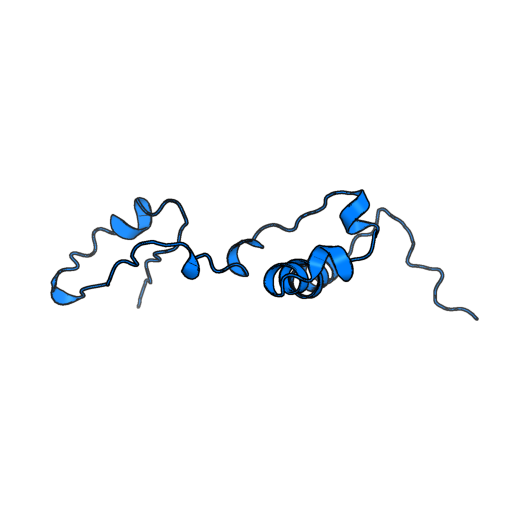 O 1
ATOM 612 N N . VAL A 1 82 ? -7.324 1.219 13.660 1.00 96.94 82 VAL A N 1
ATOM 613 C CA . VAL A 1 82 ? -7.399 1.103 12.196 1.00 96.94 82 VAL A CA 1
ATOM 614 C C . VAL A 1 82 ? -7.661 2.477 11.582 1.00 96.94 82 VAL A C 1
ATOM 616 O O . VAL A 1 82 ? -6.966 2.869 10.653 1.00 96.94 82 VAL A O 1
ATOM 619 N N . THR A 1 83 ? -8.633 3.222 12.117 1.00 96.75 83 THR A N 1
ATOM 620 C CA . THR A 1 83 ? -9.017 4.549 11.608 1.00 96.75 83 THR A CA 1
ATOM 621 C C . THR A 1 83 ? -7.933 5.605 11.810 1.00 96.75 83 THR A C 1
ATOM 623 O O . THR A 1 83 ? -7.718 6.423 10.923 1.00 96.75 83 THR A O 1
ATOM 626 N N . GLU A 1 84 ? -7.243 5.582 12.950 1.00 97.19 84 GLU A N 1
ATOM 627 C CA . GLU A 1 84 ? -6.215 6.575 13.288 1.00 97.19 84 GLU A CA 1
ATOM 628 C C . GLU A 1 84 ? -4.857 6.285 12.634 1.00 97.19 84 GLU A C 1
ATOM 630 O O . GLU A 1 84 ? -3.952 7.112 12.710 1.00 97.19 84 GLU A O 1
ATOM 635 N N . CYS A 1 85 ? -4.670 5.116 12.011 1.00 95.25 85 CYS A N 1
ATOM 636 C CA . CYS A 1 85 ? -3.407 4.792 11.359 1.00 95.25 85 CYS A CA 1
ATOM 637 C C . CYS A 1 85 ? -3.236 5.638 10.081 1.00 95.25 85 CYS A C 1
ATOM 639 O O . CYS A 1 85 ? -3.986 5.430 9.124 1.00 95.25 85 CYS A O 1
ATOM 641 N N . PRO A 1 86 ? -2.235 6.539 10.005 1.00 94.00 86 PRO A N 1
ATOM 642 C CA . PRO A 1 86 ? -2.070 7.424 8.849 1.00 94.00 86 PRO A CA 1
ATOM 643 C C . PRO A 1 86 ? -1.585 6.683 7.593 1.00 94.00 86 PRO A C 1
ATOM 645 O O . PRO A 1 86 ? -1.814 7.144 6.479 1.00 94.00 86 PRO A O 1
ATOM 648 N N . ASP A 1 87 ? -0.956 5.518 7.772 1.00 93.56 87 ASP A N 1
ATOM 649 C CA . ASP A 1 87 ? -0.310 4.746 6.705 1.00 93.56 87 ASP A CA 1
ATOM 650 C C . ASP A 1 87 ? -1.098 3.492 6.299 1.00 93.56 87 ASP A C 1
ATOM 652 O O . ASP A 1 87 ? -0.656 2.728 5.444 1.00 93.56 87 ASP A O 1
ATOM 656 N N . THR A 1 88 ? -2.264 3.240 6.909 1.00 92.75 88 THR A N 1
ATOM 657 C CA . THR A 1 88 ? -3.046 2.000 6.694 1.00 92.75 88 THR A CA 1
ATOM 658 C C . THR A 1 88 ? -2.268 0.716 7.063 1.00 92.75 88 THR A C 1
ATOM 660 O O . THR A 1 88 ? -2.554 -0.377 6.580 1.00 92.75 88 THR A O 1
ATOM 663 N N . ALA A 1 89 ? -1.288 0.816 7.967 1.00 94.38 89 ALA A N 1
ATOM 664 C CA . ALA A 1 89 ? -0.474 -0.314 8.426 1.00 94.38 89 ALA A CA 1
ATOM 665 C C . ALA A 1 89 ? -1.223 -1.279 9.373 1.00 94.38 89 ALA A C 1
ATOM 667 O O . ALA A 1 89 ? -0.799 -2.419 9.559 1.00 94.38 89 ALA A O 1
ATOM 668 N N . ILE A 1 90 ? -2.339 -0.843 9.975 1.00 95.00 90 ILE A N 1
ATOM 669 C CA . ILE A 1 90 ? -3.185 -1.660 10.857 1.00 95.00 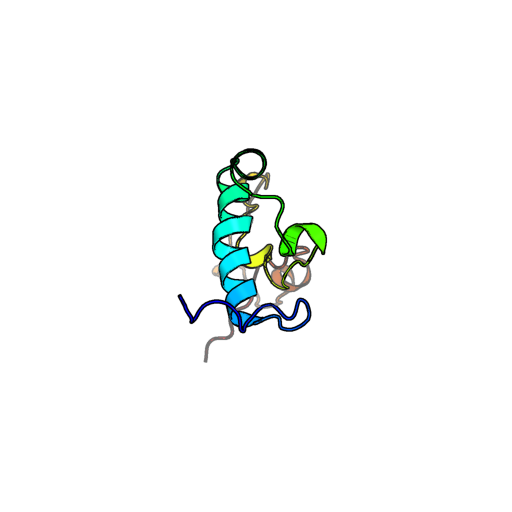90 ILE A CA 1
ATOM 670 C C . ILE A 1 90 ? -4.527 -1.901 10.168 1.00 95.00 90 ILE A C 1
ATOM 672 O O . ILE A 1 90 ? -5.257 -0.958 9.877 1.00 95.00 90 ILE A O 1
ATOM 676 N N . LEU A 1 91 ? -4.876 -3.170 9.945 1.00 94.50 91 LEU A N 1
ATOM 677 C CA . LEU A 1 91 ? -6.098 -3.565 9.243 1.00 94.50 91 LEU A CA 1
ATOM 678 C C . LEU A 1 91 ? -7.024 -4.390 10.138 1.00 94.50 91 LEU A C 1
ATOM 680 O O . LEU A 1 91 ? -6.607 -5.346 10.794 1.00 94.50 91 LEU A O 1
ATOM 684 N N . GLY A 1 92 ? -8.311 -4.048 10.120 1.00 93.38 92 GLY A N 1
ATOM 685 C CA . GLY A 1 92 ? -9.362 -4.883 10.691 1.00 93.38 92 GLY A CA 1
ATOM 686 C C . GLY A 1 92 ? -9.693 -6.048 9.757 1.00 93.38 92 GLY A C 1
ATOM 687 O O . GLY A 1 92 ? -9.848 -5.858 8.553 1.00 93.38 92 GLY A O 1
ATOM 688 N N . LYS A 1 93 ? -9.839 -7.257 10.306 1.00 90.00 93 LYS A N 1
ATOM 689 C CA . LYS A 1 93 ? -10.291 -8.437 9.557 1.00 90.00 93 LYS A CA 1
ATOM 690 C C . LYS A 1 93 ? -11.660 -8.878 10.062 1.00 90.00 93 LYS A C 1
ATOM 692 O O . LYS A 1 93 ? -11.780 -9.307 11.207 1.00 90.00 93 LYS A O 1
ATOM 697 N N . ALA A 1 94 ? -12.671 -8.804 9.201 1.00 86.81 94 ALA A N 1
ATOM 698 C CA . ALA A 1 94 ? -13.964 -9.425 9.459 1.00 86.81 94 ALA A CA 1
ATOM 699 C C . ALA A 1 94 ? -13.838 -10.949 9.297 1.00 86.81 94 ALA A C 1
ATOM 701 O O . ALA A 1 94 ? -13.305 -11.427 8.294 1.00 86.81 94 ALA A O 1
ATOM 702 N N . ILE A 1 95 ? -14.293 -11.701 10.297 1.00 84.94 95 ILE A N 1
ATOM 703 C CA . ILE A 1 95 ? -14.324 -13.168 10.295 1.00 84.94 95 ILE A CA 1
ATOM 704 C C . ILE A 1 95 ? -15.800 -13.586 10.400 1.00 84.94 95 ILE A C 1
ATOM 706 O O . ILE A 1 95 ? -16.495 -12.992 11.228 1.00 84.94 95 ILE A O 1
ATOM 710 N N . PRO A 1 96 ? -16.286 -14.519 9.561 1.00 76.06 96 PRO A N 1
ATOM 711 C CA . PRO A 1 96 ? -17.638 -15.067 9.666 1.00 76.06 96 PRO A CA 1
ATOM 712 C C . PRO A 1 96 ? -17.853 -15.907 10.931 1.00 76.06 96 PRO A C 1
ATOM 714 O O . PRO A 1 96 ? -16.861 -16.462 11.461 1.00 76.06 96 PRO A O 1
#